Protein AF-A0A7C6W890-F1 (afdb_monomer)

Nearest PDB structures (foldseek):
  8xtg-assembly3_F  TM=6.678E-01  e=2.642E-01  Penicillium brevicompactum
  2r3s-assembly1_A  TM=6.016E-01  e=2.222E-01  Nostoc punctiforme PCC 73102
  1x19-assembly1_A  TM=5.169E-01  e=2.222E-01  Chlorobaculum tepidum TLS
  4qvg-assembly1_A  TM=5.969E-01  e=6.282E-01  Streptosporangium sibiricum
  1lnw-assembly3_F  TM=4.738E-01  e=2.494E-01  Pseudomonas aeruginosa

Mean predicted aligned error: 15.16 Å

Radius of gyration: 30.51 Å; Cα contacts (8 Å, |Δi|>4): 84; chains: 1; bounding box: 53×61×90 Å

Foldseek 3Di:
DDDPDDPPPDPPDDDDDDPPCVPPLNVVLCVVVNVLLVVVLVLLQSVLLPPLQSADDLVCLCVSCVVSVHHSVVNVVSQVSCCVSQCWHADPRHIHHPVSNVRSVVVVVVVVVVVVVVVVVVVVVVVVPDDDDDDDDDDDDDDDDDDDDDDDDDDDDDDPDDDDDDDDDDD

Sequence (171 aa):
MNTVSALNRERFYFSHDYGSRNDPKILELRSEYGLKGLGLYWCIVETLAEARDGYINPKLLGGISVGFGISKSRLQEYINFMITIELLREDENGYYSERMMKHKKLRRKLSEAGRRGAENRWKDREIDYETDYETDYEVSDEVDIEVVGVANGVANGVANGVANGVANGEA

Structure (mmCIF, N/CA/C/O backbone):
data_AF-A0A7C6W890-F1
#
_entry.id   AF-A0A7C6W890-F1
#
loop_
_atom_site.group_PDB
_atom_site.id
_atom_site.type_symbol
_atom_site.label_atom_id
_atom_site.label_alt_id
_atom_site.label_comp_id
_atom_site.label_asym_id
_atom_site.label_entity_id
_atom_site.label_seq_id
_atom_site.pdbx_PDB_ins_code
_atom_site.Cartn_x
_atom_site.Cartn_y
_atom_site.Cartn_z
_atom_site.occupancy
_atom_site.B_iso_or_equiv
_atom_site.auth_seq_id
_atom_site.auth_comp_id
_atom_site.auth_asym_id
_atom_site.auth_atom_id
_atom_site.pdbx_PDB_model_num
ATOM 1 N N . MET A 1 1 ? -1.225 13.229 -39.734 1.00 35.53 1 MET A N 1
ATOM 2 C CA . MET A 1 1 ? -2.065 12.160 -39.150 1.00 35.53 1 MET A CA 1
ATOM 3 C C . MET A 1 1 ? -1.359 11.666 -37.901 1.00 35.53 1 MET A C 1
ATOM 5 O O . MET A 1 1 ? -0.226 11.221 -38.012 1.00 35.53 1 MET A O 1
ATOM 9 N N . ASN A 1 2 ? -1.968 11.853 -36.728 1.00 38.88 2 ASN A N 1
ATOM 10 C CA . ASN A 1 2 ? -1.394 11.431 -35.450 1.00 38.88 2 ASN A CA 1
ATOM 11 C C . ASN A 1 2 ? -1.257 9.910 -35.441 1.00 38.88 2 ASN A C 1
ATOM 13 O O . ASN A 1 2 ? -2.248 9.197 -35.597 1.00 38.88 2 ASN A O 1
ATOM 17 N N . THR A 1 3 ? -0.031 9.424 -35.278 1.00 43.16 3 THR A N 1
ATOM 18 C CA . THR A 1 3 ? 0.222 8.015 -35.017 1.00 43.16 3 THR A CA 1
ATOM 19 C C . THR A 1 3 ? -0.438 7.674 -33.689 1.00 43.16 3 THR A C 1
ATOM 21 O O . THR A 1 3 ? -0.184 8.300 -32.660 1.00 43.16 3 THR A O 1
ATOM 24 N N . VAL A 1 4 ? -1.357 6.712 -33.728 1.00 49.88 4 VAL A N 1
ATOM 25 C CA . VAL A 1 4 ? -1.913 6.084 -32.534 1.00 49.88 4 VAL A CA 1
ATOM 26 C C . VAL A 1 4 ? -0.744 5.557 -31.708 1.00 49.88 4 VAL A C 1
ATOM 28 O O . VAL A 1 4 ? -0.109 4.564 -32.058 1.00 49.88 4 VAL A O 1
ATOM 31 N N . SER A 1 5 ? -0.423 6.308 -30.652 1.00 49.00 5 SER A N 1
ATOM 32 C CA . SER A 1 5 ? 0.508 5.945 -29.592 1.00 49.00 5 SER A CA 1
ATOM 33 C C . SER A 1 5 ? 0.270 4.486 -29.234 1.00 49.00 5 SER A C 1
ATOM 35 O O . SER A 1 5 ? -0.853 4.113 -28.884 1.00 49.00 5 SER A O 1
ATOM 37 N N . ALA A 1 6 ? 1.302 3.657 -29.391 1.00 52.34 6 ALA A N 1
ATOM 38 C CA . ALA A 1 6 ? 1.273 2.272 -28.964 1.00 52.34 6 ALA A CA 1
ATOM 39 C C . ALA A 1 6 ? 0.784 2.249 -27.513 1.00 52.34 6 ALA A C 1
ATOM 41 O O . ALA A 1 6 ? 1.498 2.698 -26.618 1.00 52.34 6 ALA A O 1
ATOM 42 N N . LEU A 1 7 ? -0.449 1.779 -27.296 1.00 46.34 7 LEU A N 1
ATOM 43 C CA . LEU A 1 7 ? -1.002 1.569 -25.965 1.00 46.34 7 LEU A CA 1
ATOM 44 C C . LEU A 1 7 ? 0.020 0.738 -25.197 1.00 46.34 7 LEU A C 1
ATOM 46 O O . LEU A 1 7 ? 0.267 -0.426 -25.522 1.00 46.34 7 LEU A O 1
ATOM 50 N N . ASN A 1 8 ? 0.678 1.404 -24.253 1.00 54.72 8 ASN A N 1
ATOM 51 C CA . ASN A 1 8 ? 1.719 0.869 -23.404 1.00 54.72 8 ASN A CA 1
ATOM 52 C C . ASN A 1 8 ? 1.157 -0.387 -22.730 1.00 54.72 8 ASN A C 1
ATOM 54 O O . ASN A 1 8 ? 0.362 -0.297 -21.796 1.00 54.72 8 ASN A O 1
ATOM 58 N N . ARG A 1 9 ? 1.501 -1.569 -23.256 1.00 52.88 9 ARG A N 1
ATOM 59 C CA . ARG A 1 9 ? 1.147 -2.855 -22.652 1.00 52.88 9 ARG A CA 1
ATOM 60 C C . ARG A 1 9 ? 2.056 -3.054 -21.453 1.00 52.88 9 ARG A C 1
ATOM 62 O O . ARG A 1 9 ? 2.991 -3.855 -21.491 1.00 52.88 9 ARG A O 1
ATOM 69 N N . GLU A 1 10 ? 1.811 -2.280 -20.404 1.00 60.66 10 GLU A N 1
ATOM 70 C CA . GLU A 1 10 ? 2.442 -2.525 -19.124 1.00 60.66 10 GLU A CA 1
ATOM 71 C C . GLU A 1 10 ? 2.050 -3.933 -18.693 1.00 60.66 10 GLU A C 1
ATOM 73 O O . GLU A 1 10 ? 0.879 -4.272 -18.537 1.00 60.66 10 GLU A O 1
ATOM 78 N N . ARG A 1 11 ? 3.046 -4.811 -18.574 1.00 61.78 11 ARG A N 1
ATOM 79 C CA . ARG A 1 11 ? 2.823 -6.144 -18.029 1.00 61.78 11 ARG A CA 1
ATOM 80 C C . ARG A 1 11 ? 2.408 -5.986 -16.566 1.00 61.78 11 ARG A C 1
ATOM 82 O O . ARG A 1 11 ? 3.251 -5.622 -15.734 1.00 61.78 11 ARG A O 1
ATOM 89 N N . PHE A 1 12 ? 1.138 -6.286 -16.287 1.00 68.19 12 PHE A N 1
ATOM 90 C CA . PHE A 1 12 ? 0.516 -6.366 -14.961 1.00 68.19 12 PHE A CA 1
ATOM 91 C C . PHE A 1 12 ? 1.063 -7.566 -14.171 1.00 68.19 12 PHE A C 1
ATOM 93 O O . PHE A 1 12 ? 0.359 -8.525 -13.880 1.00 68.19 12 PHE A O 1
ATOM 100 N N . TYR A 1 13 ? 2.366 -7.558 -13.890 1.00 7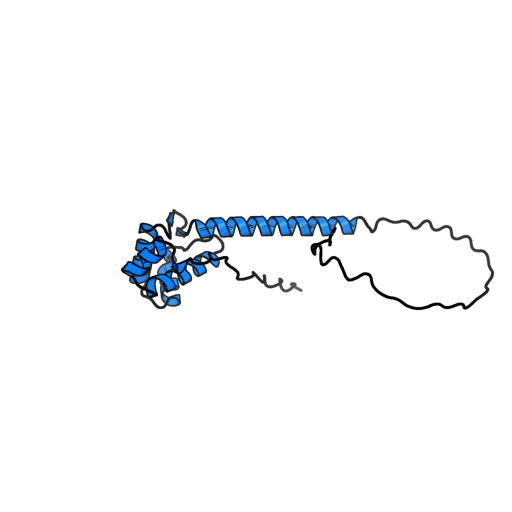7.50 13 TYR A N 1
ATOM 101 C CA . TYR A 1 13 ? 3.020 -8.570 -13.068 1.00 77.50 13 TYR A CA 1
ATOM 102 C C . TYR A 1 13 ? 3.712 -7.910 -11.882 1.00 77.50 13 TYR A C 1
ATOM 104 O O . TYR A 1 13 ? 4.663 -7.136 -12.052 1.00 77.50 13 TYR A O 1
ATOM 112 N N . PHE A 1 14 ? 3.244 -8.269 -10.689 1.00 75.06 14 PHE A N 1
ATOM 113 C CA . PHE A 1 14 ? 3.833 -7.916 -9.408 1.00 75.06 14 PHE A CA 1
ATOM 114 C C . PHE A 1 14 ? 4.330 -9.192 -8.724 1.00 75.06 14 PHE A C 1
ATOM 116 O O . PHE A 1 14 ? 3.566 -10.125 -8.493 1.00 75.06 14 PHE A O 1
ATOM 123 N N . SER A 1 15 ? 5.626 -9.249 -8.411 1.00 77.81 15 SER A N 1
ATOM 124 C CA . SER A 1 15 ? 6.209 -10.424 -7.758 1.00 77.81 15 SER A CA 1
ATOM 125 C C . SER A 1 15 ? 5.792 -10.470 -6.288 1.00 77.81 15 SER A C 1
ATOM 127 O O . SER A 1 15 ? 6.202 -9.613 -5.496 1.00 77.81 15 SER A O 1
ATOM 129 N N . HIS A 1 16 ? 5.032 -11.495 -5.908 1.00 78.06 16 HIS A N 1
ATOM 130 C CA . HIS A 1 16 ? 4.752 -11.810 -4.509 1.00 78.06 16 HIS A CA 1
ATOM 131 C C . HIS A 1 16 ? 5.739 -12.858 -3.977 1.00 78.06 16 HIS A C 1
ATOM 133 O O . HIS A 1 16 ? 6.293 -13.647 -4.742 1.00 78.06 16 HIS A O 1
ATOM 139 N N . ASP A 1 17 ? 5.953 -12.889 -2.663 1.00 79.38 17 ASP A N 1
ATOM 140 C CA . ASP A 1 17 ? 6.769 -13.940 -2.050 1.00 79.38 17 ASP A CA 1
ATOM 141 C C . ASP A 1 17 ? 5.963 -15.235 -1.991 1.00 79.38 17 ASP A C 1
ATOM 143 O O . ASP A 1 17 ? 4.746 -15.222 -1.766 1.00 79.38 17 ASP A O 1
ATOM 147 N N . TYR A 1 18 ? 6.638 -16.366 -2.183 1.00 75.94 18 TYR A N 1
ATOM 148 C CA . TYR A 1 18 ? 6.053 -17.665 -1.886 1.00 75.94 18 TYR A CA 1
ATOM 149 C C . TYR A 1 18 ? 5.766 -17.731 -0.381 1.00 75.94 18 TYR A C 1
ATOM 151 O O . TYR A 1 18 ? 6.668 -17.586 0.436 1.00 75.94 18 TYR A O 1
ATOM 159 N N . GLY A 1 19 ? 4.498 -17.918 -0.008 1.00 83.62 19 GLY A N 1
ATOM 160 C CA . GLY A 1 19 ? 4.103 -18.027 1.399 1.00 83.62 19 GLY A CA 1
ATOM 161 C C . GLY A 1 19 ? 3.807 -16.705 2.110 1.00 83.62 19 GLY A C 1
ATOM 162 O O . GLY A 1 19 ? 3.708 -16.711 3.331 1.00 83.62 19 GLY A O 1
ATOM 163 N N . SER A 1 20 ? 3.574 -15.607 1.386 1.00 85.38 20 SER A N 1
ATOM 164 C CA . SER A 1 20 ? 3.139 -14.310 1.946 1.00 85.38 20 SER A CA 1
ATOM 165 C C . SER A 1 20 ? 1.975 -14.406 2.950 1.00 85.38 20 SER A C 1
ATOM 167 O O . SER A 1 20 ? 1.926 -13.657 3.918 1.00 85.38 20 SER A O 1
ATOM 169 N N . ARG A 1 21 ? 1.074 -15.389 2.797 1.00 88.62 21 ARG A N 1
ATOM 170 C CA . ARG A 1 21 ? -0.012 -15.678 3.759 1.00 88.62 21 ARG A CA 1
ATOM 171 C C . ARG A 1 21 ? 0.449 -16.076 5.174 1.00 88.62 21 ARG A C 1
ATOM 173 O O . ARG A 1 21 ? -0.380 -16.090 6.086 1.00 88.62 21 ARG A O 1
ATOM 180 N N . ASN A 1 22 ? 1.710 -16.485 5.313 1.00 93.31 22 ASN A N 1
ATOM 181 C CA . ASN A 1 22 ? 2.354 -16.916 6.555 1.00 93.31 22 ASN A CA 1
ATOM 182 C C . ASN A 1 22 ? 3.330 -15.860 7.095 1.00 93.31 22 ASN A C 1
ATOM 184 O O . ASN A 1 22 ? 4.008 -16.130 8.082 1.00 93.31 22 ASN A O 1
ATOM 188 N N . ASP A 1 23 ? 3.431 -14.691 6.456 1.00 94.25 23 ASP A N 1
ATOM 189 C CA . ASP A 1 23 ? 4.202 -13.579 7.006 1.00 94.25 23 ASP A CA 1
ATOM 190 C C . ASP A 1 23 ? 3.645 -13.203 8.397 1.00 94.25 23 ASP A C 1
ATOM 192 O O . ASP A 1 23 ? 2.421 -13.105 8.535 1.00 94.25 23 ASP A O 1
ATOM 196 N N . PRO A 1 24 ? 4.486 -12.995 9.429 1.00 96.56 24 PRO A N 1
ATOM 197 C CA . PRO A 1 24 ? 4.016 -12.702 10.784 1.00 96.56 24 PRO A CA 1
ATOM 198 C C . PRO A 1 24 ? 3.072 -11.497 10.874 1.00 96.56 24 PRO A C 1
ATOM 200 O O . PRO A 1 24 ? 2.092 -11.552 11.609 1.00 96.56 24 PRO A O 1
ATOM 203 N N . LYS A 1 25 ? 3.301 -10.440 10.085 1.00 96.62 25 LYS A N 1
ATOM 204 C CA . LYS A 1 25 ? 2.438 -9.248 10.067 1.00 96.62 25 LYS A CA 1
ATOM 205 C C . LYS A 1 25 ? 1.106 -9.551 9.387 1.00 96.62 25 LYS A C 1
ATOM 207 O O . LYS A 1 25 ? 0.060 -9.070 9.805 1.00 96.62 25 LYS A O 1
ATOM 212 N N . ILE A 1 26 ? 1.114 -10.400 8.362 1.00 96.69 26 ILE A N 1
ATOM 213 C CA . ILE A 1 26 ? -0.121 -10.887 7.735 1.00 96.69 26 ILE A CA 1
ATOM 214 C C . ILE A 1 26 ? -0.893 -11.823 8.670 1.00 96.69 26 ILE A C 1
ATOM 216 O O . ILE A 1 26 ? -2.123 -11.793 8.678 1.00 96.69 26 ILE A O 1
ATOM 220 N N . LEU A 1 27 ? -0.209 -12.646 9.464 1.00 97.56 27 LEU A N 1
ATOM 221 C CA . LEU A 1 27 ? -0.850 -13.462 10.495 1.00 97.56 27 LEU A CA 1
ATOM 222 C C . LEU A 1 27 ? -1.479 -12.587 11.585 1.00 97.56 27 LEU A C 1
ATOM 224 O O . LEU A 1 27 ? -2.611 -12.865 11.966 1.00 97.56 27 LEU A O 1
ATOM 228 N N . GLU A 1 28 ? -0.818 -11.502 11.990 1.00 98.31 28 GLU A N 1
ATOM 229 C CA . GLU A 1 28 ? -1.366 -10.515 12.932 1.00 98.31 28 GLU A CA 1
ATOM 230 C C . GLU A 1 28 ? -2.577 -9.767 12.350 1.00 98.31 28 GLU A C 1
ATOM 232 O O . GLU A 1 28 ? -3.606 -9.606 12.992 1.00 98.31 28 GLU A O 1
ATOM 237 N N . LEU A 1 29 ? -2.541 -9.396 11.069 1.00 98.19 29 LEU A N 1
ATOM 238 C CA . LEU A 1 29 ? -3.718 -8.849 10.385 1.00 98.19 29 LEU A CA 1
ATOM 239 C C . LEU A 1 29 ? -4.897 -9.834 10.369 1.00 98.19 29 LEU A C 1
ATOM 241 O O . LEU A 1 29 ? -6.063 -9.442 10.459 1.00 98.19 29 LEU A O 1
ATOM 245 N N . ARG A 1 30 ? -4.600 -11.126 10.222 1.00 97.25 30 ARG A N 1
ATOM 246 C CA . ARG A 1 30 ? -5.606 -12.189 10.195 1.00 97.25 30 ARG A CA 1
ATOM 247 C C . ARG A 1 30 ? -6.107 -12.566 11.586 1.00 97.25 30 ARG A C 1
ATOM 249 O O . ARG A 1 30 ? -7.220 -13.082 11.653 1.00 97.25 30 ARG A O 1
ATOM 256 N N . SER A 1 31 ? -5.338 -12.349 12.652 1.00 97.81 31 SER A N 1
ATOM 257 C CA . SER A 1 31 ? -5.816 -12.581 14.018 1.00 97.81 31 SER A CA 1
ATOM 258 C C . SER A 1 31 ? -6.945 -11.603 14.357 1.00 97.81 31 SER A C 1
ATOM 260 O O . SER A 1 31 ? -7.962 -12.028 14.897 1.00 97.81 31 SER A O 1
ATOM 262 N N . GLU A 1 32 ? -6.824 -10.348 13.915 1.00 97.94 32 GLU A N 1
ATOM 263 C CA . GLU A 1 32 ? -7.827 -9.302 14.139 1.00 97.94 32 GLU A CA 1
ATOM 264 C C . GLU A 1 32 ? -9.006 -9.375 13.149 1.00 97.94 32 GLU A C 1
ATOM 266 O O . GLU A 1 32 ? -10.173 -9.286 13.531 1.00 97.94 32 GLU A O 1
ATOM 271 N N . TYR A 1 33 ? -8.735 -9.568 11.852 1.00 97.44 33 TYR A N 1
ATOM 272 C CA . TYR A 1 33 ? -9.760 -9.417 10.805 1.00 97.44 33 TYR A CA 1
ATOM 273 C C . TYR A 1 33 ? -10.037 -10.676 9.972 1.00 97.44 33 TYR A C 1
ATOM 275 O O . TYR A 1 33 ? -10.790 -10.635 8.988 1.00 97.44 33 TYR A O 1
ATOM 283 N N . GLY A 1 34 ? -9.428 -11.808 10.318 1.00 96.81 34 GLY A N 1
ATOM 284 C CA . GLY A 1 34 ? -9.572 -13.062 9.584 1.00 96.81 34 GLY A CA 1
ATOM 285 C C . GLY A 1 34 ? -9.128 -12.962 8.120 1.00 96.81 34 GLY A C 1
ATOM 286 O O . GLY A 1 34 ? -8.255 -12.178 7.743 1.00 96.81 34 GLY A O 1
ATOM 287 N N . LEU A 1 35 ? -9.754 -13.760 7.250 1.00 96.31 35 LEU A N 1
ATOM 288 C CA . LEU A 1 35 ? -9.444 -13.761 5.812 1.00 96.31 35 LEU A CA 1
ATOM 289 C C . LEU A 1 35 ? -9.849 -12.464 5.098 1.00 96.31 35 LEU A C 1
ATOM 291 O O . LEU A 1 35 ? -9.290 -12.159 4.047 1.00 96.31 35 LEU A O 1
ATOM 295 N N . LYS A 1 36 ? -10.774 -11.681 5.668 1.00 96.19 36 LYS A N 1
ATOM 296 C CA . LYS A 1 36 ? -11.152 -10.373 5.113 1.00 96.19 36 LYS A CA 1
ATOM 297 C C . LYS A 1 36 ? -9.980 -9.395 5.169 1.00 96.19 36 LYS A C 1
ATOM 299 O O . LYS A 1 36 ? -9.746 -8.698 4.189 1.00 96.19 36 LYS A O 1
ATOM 304 N N . GLY A 1 37 ? -9.211 -9.407 6.262 1.00 96.69 37 GLY A N 1
ATOM 305 C CA . GLY A 1 37 ? -7.977 -8.627 6.370 1.00 96.69 37 GLY A CA 1
ATOM 306 C 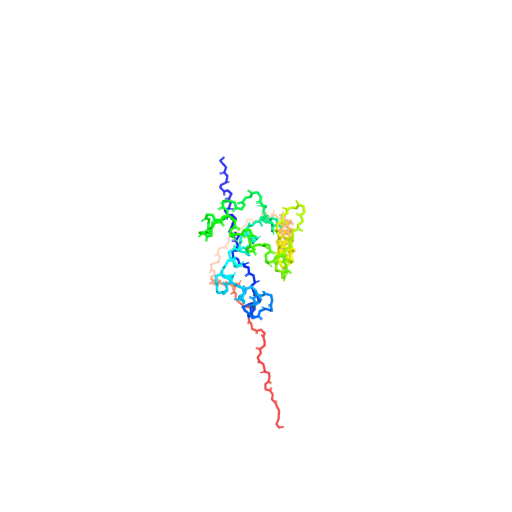C . GLY A 1 37 ? -6.969 -8.996 5.284 1.00 96.69 37 GLY A C 1
ATOM 307 O O . GLY A 1 37 ? -6.459 -8.116 4.598 1.00 96.69 37 GLY A O 1
ATOM 308 N N . LEU A 1 38 ? -6.755 -10.297 5.056 1.00 96.50 38 LEU A N 1
ATOM 309 C CA . LEU A 1 38 ? -5.868 -10.775 3.990 1.00 96.50 38 LEU A CA 1
ATOM 310 C C . LEU A 1 38 ? -6.324 -10.310 2.599 1.00 96.50 38 LEU A C 1
ATOM 312 O O . LEU A 1 38 ? -5.503 -9.831 1.825 1.00 96.50 38 LEU A O 1
ATOM 316 N N . GLY A 1 39 ? -7.614 -10.450 2.281 1.00 96.12 39 GLY A N 1
ATOM 317 C CA . GLY A 1 39 ? -8.157 -10.000 0.998 1.00 96.12 39 GLY A CA 1
ATOM 318 C C . GLY A 1 39 ? -7.981 -8.495 0.798 1.00 96.12 39 GLY A C 1
ATOM 319 O O . GLY A 1 39 ? -7.469 -8.065 -0.230 1.00 96.12 39 GLY A O 1
ATOM 320 N N . LEU A 1 40 ? -8.316 -7.700 1.816 1.00 97.31 40 LEU A N 1
ATOM 321 C CA . LEU A 1 40 ? -8.197 -6.247 1.745 1.00 97.31 40 LEU A CA 1
ATOM 322 C C . LEU A 1 40 ? -6.741 -5.781 1.618 1.00 97.31 40 LEU A C 1
ATOM 324 O O . LEU A 1 40 ? -6.465 -4.834 0.884 1.00 97.31 40 LEU A O 1
ATOM 328 N N . TYR A 1 41 ? -5.805 -6.458 2.288 1.00 96.81 41 TYR A N 1
ATOM 329 C CA . TYR A 1 41 ? -4.377 -6.201 2.113 1.00 96.81 41 TYR A CA 1
ATOM 330 C C . TYR A 1 41 ? -3.956 -6.339 0.644 1.00 96.81 41 TYR A C 1
ATOM 332 O O . TYR A 1 41 ? -3.254 -5.469 0.133 1.00 96.81 41 TYR A O 1
ATOM 340 N N . TRP A 1 42 ? -4.422 -7.377 -0.058 1.00 95.50 42 TRP A N 1
ATOM 341 C CA . TRP A 1 42 ? -4.108 -7.549 -1.479 1.00 95.50 42 TRP A CA 1
ATOM 342 C C . TRP A 1 42 ? -4.714 -6.456 -2.354 1.00 95.50 42 TRP A C 1
ATOM 344 O O . TRP A 1 42 ? -3.993 -5.905 -3.181 1.00 95.50 42 TRP A O 1
ATOM 354 N N . CYS A 1 43 ? -5.963 -6.054 -2.106 1.00 96.69 43 CYS A N 1
ATOM 355 C CA . CYS A 1 43 ? -6.567 -4.924 -2.817 1.00 96.69 43 CYS A CA 1
ATOM 356 C C . CYS A 1 43 ? -5.756 -3.623 -2.632 1.00 96.69 43 CYS A C 1
ATOM 358 O O . CYS A 1 43 ? -5.559 -2.852 -3.574 1.00 96.69 43 CYS A O 1
ATOM 360 N N . ILE A 1 44 ? -5.231 -3.386 -1.425 1.00 97.44 44 ILE A N 1
ATOM 361 C CA . ILE A 1 44 ? -4.354 -2.242 -1.139 1.00 97.44 44 ILE A CA 1
ATOM 362 C C . ILE A 1 44 ? -3.021 -2.365 -1.889 1.00 97.44 44 ILE A C 1
ATOM 364 O O . ILE A 1 44 ? -2.574 -1.393 -2.495 1.00 97.44 44 ILE A O 1
ATOM 368 N N . VAL A 1 45 ? -2.383 -3.539 -1.882 1.00 96.00 45 VAL A N 1
ATOM 369 C CA . VAL A 1 45 ? -1.121 -3.771 -2.607 1.00 96.00 45 VAL A CA 1
ATOM 370 C C . VAL A 1 45 ? -1.291 -3.551 -4.109 1.00 96.00 45 VAL A C 1
ATOM 372 O O . VAL A 1 45 ? -0.418 -2.943 -4.725 1.00 96.00 45 VAL A O 1
ATOM 375 N N . GLU A 1 46 ? -2.400 -4.001 -4.692 1.00 94.88 46 GLU A N 1
ATOM 376 C CA . GLU A 1 46 ? -2.731 -3.767 -6.101 1.00 94.88 46 GLU A CA 1
ATOM 377 C C . GLU A 1 46 ? -2.905 -2.275 -6.388 1.00 94.88 46 GLU A C 1
ATOM 379 O O . GLU A 1 46 ? -2.257 -1.753 -7.293 1.00 94.88 46 GLU A O 1
ATOM 384 N N . THR A 1 47 ? -3.642 -1.556 -5.538 1.00 96.12 47 THR A N 1
ATOM 385 C CA . THR A 1 47 ? -3.802 -0.095 -5.658 1.00 96.12 47 THR A CA 1
ATOM 386 C C . THR A 1 47 ? -2.447 0.628 -5.613 1.00 96.12 47 THR A C 1
ATOM 388 O O . THR A 1 47 ? -2.180 1.524 -6.413 1.00 96.12 47 THR A O 1
ATOM 391 N N . LEU A 1 48 ? -1.541 0.216 -4.717 1.00 96.56 48 LEU A N 1
ATOM 392 C CA . LEU A 1 48 ? -0.173 0.745 -4.659 1.00 96.56 48 LEU A CA 1
ATOM 393 C C . LEU A 1 48 ? 0.646 0.367 -5.907 1.00 96.56 48 LEU A C 1
ATOM 395 O O . LEU A 1 48 ? 1.507 1.128 -6.348 1.00 96.56 48 LEU A O 1
ATOM 399 N N . ALA A 1 49 ? 0.424 -0.816 -6.480 1.00 93.75 49 ALA A N 1
ATOM 400 C CA . ALA A 1 49 ? 1.114 -1.251 -7.689 1.00 93.75 49 ALA A CA 1
ATOM 401 C C . ALA A 1 49 ? 0.680 -0.421 -8.906 1.00 93.75 49 ALA A C 1
ATOM 403 O O . ALA A 1 49 ? 1.540 -0.017 -9.695 1.00 93.75 49 ALA A O 1
ATOM 404 N N . GLU A 1 50 ? -0.617 -0.133 -9.014 1.00 92.00 50 GLU A N 1
ATOM 405 C CA . GLU A 1 50 ? -1.243 0.677 -10.065 1.00 92.00 50 GLU A CA 1
ATOM 406 C C . GLU A 1 50 ? -0.862 2.159 -9.972 1.00 92.00 50 GLU A C 1
ATOM 408 O O . GLU A 1 50 ? -0.647 2.814 -10.994 1.00 92.00 50 GLU A O 1
ATOM 413 N N . ALA A 1 51 ? -0.707 2.690 -8.756 1.00 93.44 51 ALA A N 1
ATOM 414 C CA . ALA A 1 51 ? -0.253 4.059 -8.545 1.00 93.44 51 ALA A CA 1
ATOM 415 C C . ALA A 1 51 ? 1.140 4.278 -9.155 1.00 93.44 51 ALA A C 1
ATOM 417 O O . ALA A 1 51 ? 2.080 3.533 -8.879 1.00 93.44 51 ALA A O 1
ATOM 418 N N . ARG A 1 52 ? 1.325 5.318 -9.976 1.00 91.06 52 ARG A N 1
ATOM 419 C CA . ARG A 1 52 ? 2.600 5.566 -10.683 1.00 91.06 52 ARG A CA 1
ATOM 420 C C . ARG A 1 52 ? 3.794 5.685 -9.727 1.00 91.06 52 ARG A C 1
ATOM 422 O O . ARG A 1 52 ? 4.866 5.149 -10.005 1.00 91.06 52 ARG A O 1
ATOM 429 N N . ASP A 1 53 ? 3.592 6.372 -8.615 1.00 93.75 53 ASP A N 1
ATOM 430 C CA . ASP A 1 53 ? 4.572 6.643 -7.560 1.00 93.75 53 ASP A CA 1
ATOM 431 C C . ASP A 1 53 ? 4.607 5.564 -6.466 1.00 93.75 53 ASP A C 1
ATOM 433 O O . ASP A 1 53 ? 5.610 5.439 -5.771 1.00 93.75 53 ASP A O 1
ATOM 437 N N . GLY A 1 54 ? 3.572 4.727 -6.369 1.00 96.06 54 GLY A N 1
ATOM 438 C CA . GLY A 1 54 ? 3.448 3.704 -5.333 1.00 96.06 54 GLY A CA 1
ATOM 439 C C . GLY A 1 54 ? 2.775 4.171 -4.057 1.00 96.06 54 GLY A C 1
ATOM 440 O O . GLY A 1 54 ? 2.946 3.505 -3.038 1.00 96.06 54 GLY A O 1
ATOM 441 N N . TYR A 1 55 ? 2.036 5.277 -4.114 1.00 98.31 55 TYR A N 1
ATOM 442 C CA . TYR A 1 55 ? 1.349 5.857 -2.972 1.00 98.31 55 TYR A CA 1
ATOM 443 C C . TYR A 1 55 ? -0.171 5.789 -3.123 1.00 98.31 55 TYR A C 1
ATOM 445 O O . TYR A 1 55 ? -0.726 5.908 -4.215 1.00 98.31 55 TYR A O 1
ATOM 453 N N . ILE A 1 56 ? -0.858 5.648 -1.992 1.00 98.31 56 ILE A N 1
ATOM 454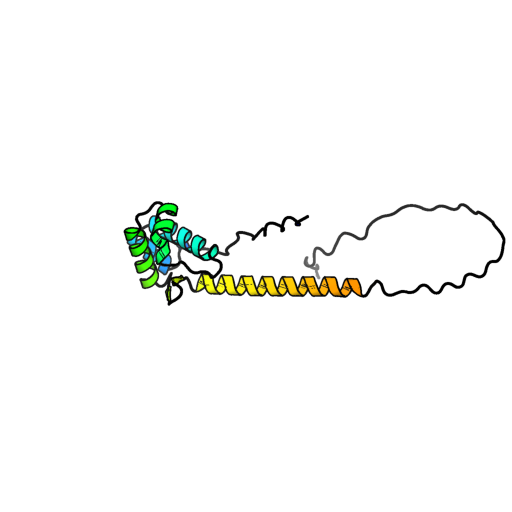 C CA . ILE A 1 56 ? -2.292 5.910 -1.877 1.00 98.31 56 ILE A CA 1
ATOM 455 C C . ILE A 1 56 ? -2.469 7.270 -1.214 1.00 98.31 56 ILE A C 1
ATOM 457 O O . ILE A 1 56 ? -2.061 7.476 -0.072 1.00 98.31 56 ILE A O 1
ATOM 461 N N . ASN A 1 57 ? -3.144 8.183 -1.910 1.00 97.62 57 ASN A N 1
ATOM 462 C CA . ASN A 1 57 ? -3.506 9.482 -1.357 1.00 97.62 57 ASN A CA 1
ATOM 463 C C . ASN A 1 57 ? -4.663 9.329 -0.342 1.00 97.62 57 ASN A C 1
ATOM 465 O O . ASN A 1 57 ? -5.766 8.940 -0.751 1.00 97.62 57 ASN A O 1
ATOM 469 N N . PRO A 1 58 ? -4.485 9.705 0.942 1.00 97.12 58 PRO A N 1
ATOM 470 C CA . PRO A 1 58 ? -5.525 9.579 1.969 1.00 97.12 58 PRO A CA 1
ATOM 471 C C . PRO A 1 58 ? -6.840 10.297 1.619 1.00 97.12 58 PRO A C 1
ATOM 473 O O . PRO A 1 58 ? -7.930 9.867 2.007 1.00 97.12 58 PRO A O 1
ATOM 476 N N . LYS A 1 59 ? -6.778 11.373 0.821 1.00 97.06 59 LYS A N 1
ATOM 477 C CA . LYS A 1 59 ? -7.965 12.128 0.380 1.00 97.06 59 LYS A CA 1
ATOM 478 C C . LYS A 1 59 ? -8.871 11.312 -0.546 1.00 97.06 59 LYS A C 1
ATOM 480 O O . LYS A 1 59 ? -10.069 11.581 -0.611 1.00 97.06 59 LYS A O 1
ATOM 485 N N . LEU A 1 60 ? -8.327 10.303 -1.228 1.00 97.00 60 LEU A N 1
ATOM 486 C CA . LEU A 1 60 ? -9.047 9.475 -2.198 1.00 97.00 60 LEU A CA 1
ATOM 487 C C . LEU A 1 60 ? -9.658 8.205 -1.590 1.00 97.00 60 LEU A C 1
ATOM 489 O O . LEU A 1 60 ? -10.343 7.465 -2.298 1.00 97.00 60 LEU A O 1
ATOM 493 N N . LEU A 1 61 ? -9.501 7.974 -0.280 1.00 97.00 61 LEU A N 1
ATOM 494 C CA . LEU A 1 61 ? -10.019 6.770 0.380 1.00 97.00 61 LEU A CA 1
ATOM 495 C C . LEU A 1 61 ? -11.527 6.558 0.207 1.00 97.00 61 LEU A C 1
ATOM 497 O O . LEU A 1 61 ? -11.972 5.418 0.221 1.00 97.00 61 LEU A O 1
ATOM 501 N N . GLY A 1 62 ? -12.314 7.622 0.015 1.00 96.88 62 GLY A N 1
ATOM 502 C CA . GLY A 1 62 ? -13.751 7.485 -0.251 1.00 96.88 62 GLY A CA 1
ATOM 503 C C . GLY A 1 62 ? -14.061 6.792 -1.583 1.00 96.88 62 GLY A C 1
ATOM 504 O O . GLY A 1 62 ? -14.978 5.982 -1.649 1.00 96.88 62 GLY A O 1
ATOM 505 N N . GLY A 1 63 ? -13.283 7.068 -2.634 1.00 97.19 63 GLY A N 1
ATOM 506 C CA . GLY A 1 63 ? -13.431 6.378 -3.919 1.00 97.19 63 GLY A CA 1
ATOM 507 C C . GLY A 1 63 ? -12.905 4.945 -3.848 1.00 97.19 63 GLY A C 1
ATOM 508 O O . GLY A 1 63 ? -13.573 4.012 -4.285 1.00 97.19 63 GLY A O 1
ATOM 509 N N . ILE A 1 64 ? -11.747 4.763 -3.208 1.00 97.44 64 ILE A N 1
ATOM 510 C CA . ILE A 1 64 ? -11.127 3.444 -3.019 1.00 97.44 64 ILE A CA 1
ATOM 511 C C . ILE A 1 64 ? -12.052 2.515 -2.221 1.00 97.44 64 ILE A C 1
ATOM 513 O O . ILE A 1 64 ? -12.228 1.355 -2.585 1.00 97.44 64 ILE A O 1
ATOM 517 N N . SER A 1 65 ? -12.719 3.026 -1.181 1.00 97.56 65 SER A N 1
ATOM 518 C CA . SER A 1 65 ? -13.633 2.222 -0.366 1.00 97.56 65 SER A CA 1
ATOM 519 C C . SER A 1 65 ? -14.823 1.679 -1.164 1.00 97.56 65 SER A C 1
ATOM 521 O O . SER A 1 65 ? -15.249 0.553 -0.918 1.00 97.56 65 SER A O 1
ATOM 523 N N . VAL A 1 66 ? -15.317 2.429 -2.160 1.00 97.44 66 VAL A N 1
ATOM 524 C CA . VAL A 1 66 ? -16.362 1.946 -3.083 1.00 97.44 66 VAL A CA 1
ATOM 525 C C . VAL A 1 66 ? -15.842 0.782 -3.924 1.00 97.44 66 VAL A C 1
ATOM 527 O O . VAL A 1 66 ? -16.519 -0.238 -4.014 1.00 97.44 66 VAL A O 1
ATOM 530 N N . GLY A 1 67 ? -14.630 0.897 -4.480 1.00 95.00 67 GLY A N 1
ATOM 531 C CA . GLY A 1 67 ? -14.001 -0.177 -5.257 1.00 95.00 67 GLY A CA 1
ATOM 532 C C . GLY A 1 67 ? -13.777 -1.456 -4.444 1.00 95.00 67 GLY A C 1
ATOM 533 O O . GLY A 1 67 ? -13.951 -2.556 -4.958 1.00 95.00 67 GLY A O 1
ATOM 534 N N . PHE A 1 68 ? -13.462 -1.317 -3.156 1.00 96.50 68 PHE A N 1
ATOM 535 C CA . PHE A 1 68 ? -13.276 -2.452 -2.246 1.00 96.50 68 PHE A CA 1
ATOM 536 C C . PHE A 1 68 ? -14.586 -2.990 -1.650 1.00 96.50 68 PHE A C 1
ATOM 538 O O . PHE A 1 68 ? -14.571 -4.019 -0.975 1.00 96.50 68 PHE A O 1
ATOM 545 N N . GLY A 1 69 ? -15.715 -2.304 -1.853 1.00 96.50 69 GLY A N 1
ATOM 546 C CA . GLY A 1 69 ? -17.007 -2.700 -1.292 1.00 96.50 69 GLY A CA 1
ATOM 547 C C . GLY A 1 69 ? -17.084 -2.598 0.236 1.00 96.50 69 GLY A C 1
ATOM 548 O O . GLY A 1 69 ? -17.788 -3.386 0.867 1.00 96.50 69 GLY A O 1
ATOM 549 N N . ILE A 1 70 ? -16.365 -1.650 0.850 1.00 97.19 70 ILE A N 1
ATOM 550 C CA . ILE A 1 70 ? -16.384 -1.412 2.304 1.00 97.19 70 ILE A CA 1
ATOM 551 C C . ILE A 1 70 ? -16.625 0.066 2.626 1.00 97.19 70 ILE A C 1
ATOM 553 O O . ILE A 1 70 ? -16.458 0.938 1.777 1.00 97.19 70 ILE A O 1
ATOM 557 N N . SER A 1 71 ? -17.020 0.383 3.862 1.00 98.00 71 SER A N 1
ATOM 558 C CA . SER A 1 71 ? -17.159 1.785 4.265 1.00 98.00 71 SER A CA 1
ATOM 559 C C . SER A 1 71 ? -15.790 2.466 4.374 1.00 98.00 71 SER A C 1
ATOM 561 O O . SER A 1 71 ? -14.797 1.845 4.759 1.00 98.00 71 SER A O 1
ATOM 563 N N . LYS A 1 72 ? -15.741 3.775 4.096 1.00 97.88 72 LYS A N 1
ATOM 564 C CA . LYS A 1 72 ? -14.522 4.583 4.257 1.00 97.88 72 LYS A CA 1
ATOM 565 C C . LYS A 1 72 ? -13.960 4.505 5.681 1.00 97.88 72 LYS A C 1
ATOM 567 O O . LYS A 1 72 ? -12.751 4.388 5.844 1.00 97.88 72 LYS A O 1
ATOM 572 N N . SER A 1 73 ? -14.825 4.557 6.699 1.00 98.12 73 SER A N 1
ATOM 573 C CA . SER A 1 73 ? -14.406 4.444 8.103 1.00 98.12 73 SER A CA 1
ATOM 574 C C . SER A 1 73 ? -13.721 3.108 8.367 1.00 98.12 73 SER A C 1
ATOM 576 O O . SER A 1 73 ? -12.630 3.075 8.927 1.00 98.12 73 SER A O 1
ATOM 578 N N . ARG A 1 74 ? -14.306 2.014 7.869 1.00 97.88 74 ARG A N 1
ATOM 579 C CA . ARG A 1 74 ? -13.741 0.684 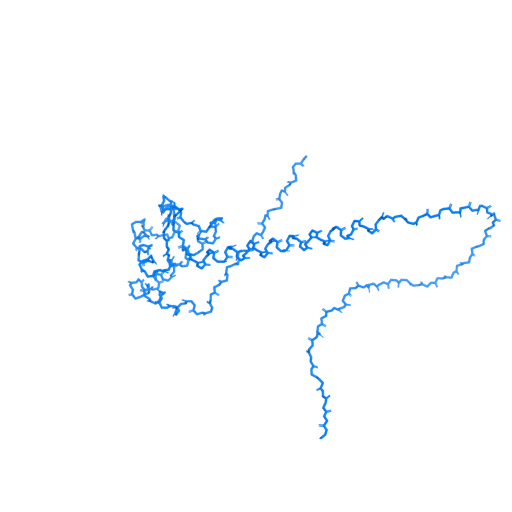8.049 1.00 97.88 74 ARG A CA 1
ATOM 580 C C . ARG A 1 74 ? -12.425 0.531 7.293 1.00 97.88 74 ARG A C 1
ATOM 582 O O . ARG A 1 74 ? -11.485 -0.015 7.852 1.00 97.88 74 ARG A O 1
ATOM 589 N N . LEU A 1 75 ? -12.323 1.045 6.064 1.00 98.31 75 LEU A N 1
ATOM 590 C CA . LEU A 1 75 ? -11.056 1.074 5.324 1.00 98.31 75 LEU A CA 1
ATOM 591 C C . LEU A 1 75 ? -9.963 1.816 6.107 1.00 98.31 75 LEU A C 1
ATOM 593 O O . LEU A 1 75 ? -8.840 1.328 6.189 1.00 98.31 75 LEU A O 1
ATOM 597 N N . GLN A 1 76 ? -10.296 2.956 6.718 1.00 98.38 76 GLN A N 1
ATOM 598 C CA . GLN A 1 76 ? -9.352 3.701 7.549 1.00 98.38 76 GLN A CA 1
ATOM 599 C C . GLN A 1 76 ? -8.888 2.883 8.764 1.00 98.38 76 GLN A C 1
ATOM 601 O O . GLN A 1 76 ? -7.698 2.874 9.055 1.00 98.38 76 GLN A O 1
ATOM 606 N N . GLU A 1 77 ? -9.788 2.165 9.444 1.00 98.31 77 GLU A N 1
ATOM 607 C CA . GLU A 1 77 ? -9.424 1.274 10.560 1.00 98.31 77 GLU A CA 1
ATOM 608 C C . GLU A 1 77 ? -8.407 0.209 10.124 1.00 98.31 77 GLU A C 1
ATOM 610 O O . GLU A 1 77 ? -7.383 0.029 10.781 1.00 98.31 77 GLU A O 1
ATOM 615 N N . TYR A 1 78 ? -8.644 -0.437 8.978 1.00 98.44 78 TYR A N 1
ATOM 616 C CA . TYR A 1 78 ? -7.710 -1.413 8.414 1.00 98.44 78 TYR A CA 1
ATOM 617 C C . TYR A 1 78 ? -6.348 -0.799 8.086 1.00 98.44 78 TYR A C 1
ATOM 619 O O . TYR A 1 78 ? -5.325 -1.387 8.426 1.00 98.44 78 TYR A O 1
ATOM 627 N N . ILE A 1 79 ? -6.321 0.370 7.436 1.00 98.50 79 ILE A N 1
ATOM 628 C CA . ILE A 1 79 ? -5.069 1.065 7.102 1.00 98.50 79 ILE A CA 1
ATOM 629 C C . ILE A 1 79 ? -4.295 1.398 8.376 1.00 98.50 79 ILE A C 1
ATOM 631 O O . ILE A 1 79 ? -3.105 1.106 8.453 1.00 98.50 79 ILE A O 1
ATOM 635 N N . ASN A 1 80 ? -4.969 1.939 9.392 1.00 98.62 80 ASN A N 1
ATOM 636 C CA . ASN A 1 80 ? -4.341 2.280 10.665 1.00 98.62 80 ASN A CA 1
ATOM 637 C C . ASN A 1 80 ? -3.719 1.041 11.322 1.00 98.62 80 ASN A C 1
ATOM 639 O O . ASN A 1 80 ? -2.563 1.086 11.733 1.00 98.62 80 ASN A O 1
ATOM 643 N N . PHE A 1 81 ? -4.439 -0.084 11.347 1.00 98.69 81 PHE A N 1
ATOM 644 C CA . PHE A 1 81 ? -3.906 -1.337 11.883 1.00 98.69 81 PHE A CA 1
ATOM 645 C C . PHE A 1 81 ? -2.711 -1.854 11.070 1.00 98.69 81 PHE A C 1
ATOM 647 O O . PHE A 1 81 ? -1.695 -2.252 11.638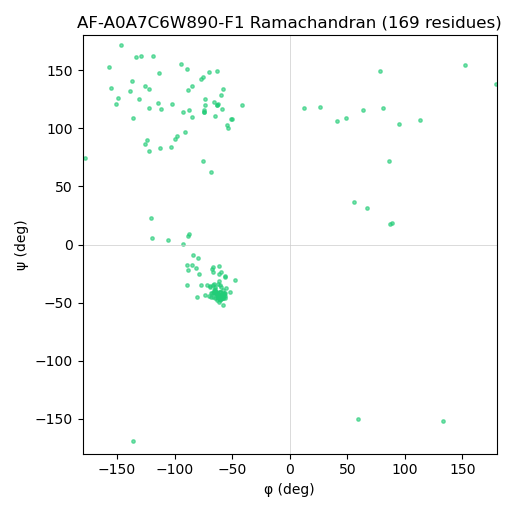 1.00 98.69 81 PHE A O 1
ATOM 654 N N . MET A 1 82 ? -2.784 -1.791 9.736 1.00 98.56 82 MET A N 1
ATOM 655 C CA . MET A 1 82 ? -1.670 -2.152 8.851 1.00 98.56 82 MET A CA 1
ATOM 656 C C . MET A 1 82 ? -0.436 -1.264 9.060 1.00 98.56 82 MET A C 1
ATOM 658 O O . MET A 1 82 ? 0.680 -1.748 8.878 1.00 98.56 82 MET A O 1
ATOM 662 N N . ILE A 1 83 ? -0.611 0.005 9.439 1.00 98.62 83 ILE A N 1
ATOM 663 C CA . ILE A 1 83 ? 0.490 0.896 9.828 1.00 98.62 83 ILE A CA 1
ATOM 664 C C . ILE A 1 83 ? 1.074 0.462 11.177 1.00 98.62 83 ILE A C 1
ATOM 666 O O . ILE A 1 83 ? 2.292 0.355 11.296 1.00 98.62 83 ILE A O 1
ATOM 670 N N . THR A 1 84 ? 0.234 0.144 12.168 1.00 98.50 84 THR A N 1
ATOM 671 C CA . THR A 1 84 ? 0.676 -0.331 13.492 1.00 98.50 84 THR A CA 1
ATOM 672 C C . THR A 1 84 ? 1.543 -1.586 13.404 1.00 98.50 84 THR A C 1
ATOM 674 O O . THR A 1 84 ? 2.578 -1.661 14.061 1.00 98.50 84 THR A O 1
ATOM 677 N N . ILE A 1 85 ? 1.162 -2.550 12.564 1.00 97.94 85 ILE A N 1
ATOM 678 C CA . ILE A 1 85 ? 1.937 -3.781 12.333 1.00 97.94 85 ILE A CA 1
ATOM 679 C C . ILE A 1 85 ? 2.987 -3.627 11.221 1.00 97.94 85 ILE A C 1
ATOM 681 O O . ILE A 1 85 ? 3.607 -4.607 10.810 1.00 97.94 85 ILE A O 1
ATOM 685 N N . GLU A 1 86 ? 3.183 -2.408 10.710 1.00 97.81 86 GLU A N 1
ATOM 686 C CA . GLU A 1 86 ? 4.172 -2.046 9.694 1.00 97.81 86 GLU A CA 1
ATOM 687 C C . GLU A 1 86 ? 4.093 -2.848 8.373 1.00 97.81 86 GLU A C 1
ATOM 689 O O . GLU A 1 86 ? 5.121 -3.192 7.769 1.00 97.81 86 GLU A O 1
ATOM 694 N N . LEU A 1 87 ? 2.886 -3.184 7.917 1.00 97.38 87 LEU A N 1
ATOM 695 C CA . LEU A 1 87 ? 2.636 -3.569 6.520 1.00 97.38 87 LEU A CA 1
ATOM 696 C C . LEU A 1 87 ? 2.601 -2.337 5.607 1.00 97.38 87 LEU A C 1
ATOM 698 O O . LEU A 1 87 ? 3.044 -2.399 4.453 1.00 97.38 87 LEU A O 1
ATOM 702 N N . LEU A 1 88 ? 2.090 -1.232 6.152 1.00 98.44 88 LEU A N 1
ATOM 703 C CA . LEU A 1 88 ? 2.054 0.088 5.537 1.00 98.44 88 LEU A CA 1
ATOM 704 C C . LEU A 1 88 ? 2.845 1.097 6.374 1.00 98.44 88 LEU A C 1
ATOM 706 O O . LEU A 1 88 ? 3.127 0.881 7.551 1.00 98.44 88 LEU A O 1
ATOM 710 N N . ARG A 1 89 ? 3.195 2.210 5.741 1.00 98.44 89 ARG A N 1
ATOM 711 C CA . ARG A 1 89 ? 3.746 3.420 6.349 1.00 98.44 89 ARG A CA 1
ATOM 712 C C . ARG A 1 89 ? 3.004 4.628 5.781 1.00 98.44 89 ARG A C 1
ATOM 714 O O . ARG A 1 89 ? 2.366 4.524 4.733 1.00 98.44 89 ARG A O 1
ATOM 721 N N . GLU A 1 90 ? 3.095 5.753 6.472 1.00 98.31 90 GLU A N 1
ATOM 722 C CA . GLU A 1 90 ? 2.549 7.036 6.035 1.00 98.31 90 GLU A CA 1
ATOM 723 C C . GLU A 1 90 ? 3.663 8.083 6.060 1.00 98.31 90 GLU A C 1
ATOM 725 O O . GLU A 1 90 ? 4.460 8.127 6.999 1.00 98.31 90 GLU A O 1
ATOM 730 N N . ASP A 1 91 ? 3.731 8.895 5.011 1.00 97.75 91 ASP A N 1
ATOM 731 C CA . ASP A 1 91 ? 4.557 10.098 4.942 1.00 97.75 91 ASP A CA 1
ATOM 732 C C . ASP A 1 91 ? 3.749 11.255 4.322 1.00 97.75 91 ASP A C 1
ATOM 734 O O . ASP A 1 91 ? 2.531 11.170 4.154 1.00 97.75 91 ASP A O 1
ATOM 738 N N . GLU A 1 92 ? 4.420 12.354 3.980 1.00 97.44 92 GLU A N 1
ATOM 739 C CA . GLU A 1 92 ? 3.798 13.533 3.365 1.00 97.44 92 GLU A CA 1
ATOM 740 C C . GLU A 1 92 ? 3.099 13.268 2.016 1.00 97.44 92 GLU A C 1
ATOM 742 O O . GLU A 1 92 ? 2.189 14.010 1.642 1.00 97.44 92 GLU A O 1
ATOM 747 N N . ASN A 1 93 ? 3.484 12.211 1.293 1.00 96.81 93 ASN A N 1
ATOM 748 C CA . ASN A 1 93 ? 2.909 11.833 0.000 1.00 96.81 93 ASN A CA 1
ATOM 749 C C . ASN A 1 93 ? 1.696 10.899 0.151 1.00 96.81 93 ASN A C 1
ATOM 751 O O . ASN A 1 93 ? 0.855 10.824 -0.750 1.00 96.81 93 ASN A O 1
ATOM 755 N N . GLY A 1 94 ? 1.577 10.207 1.288 1.00 98.06 94 GLY A N 1
ATOM 756 C CA . GLY A 1 94 ? 0.439 9.357 1.630 1.00 98.06 94 GLY A CA 1
ATOM 757 C C . GLY A 1 94 ? 0.846 7.989 2.169 1.00 98.06 94 GLY A C 1
ATOM 758 O O . GLY A 1 94 ? 1.915 7.819 2.754 1.00 98.06 94 GLY A O 1
ATOM 759 N N . TYR A 1 95 ? -0.017 6.992 1.963 1.00 98.62 95 TYR A N 1
ATOM 760 C CA . TYR A 1 95 ? 0.239 5.623 2.412 1.00 98.62 95 TYR A CA 1
ATOM 761 C C . TYR A 1 95 ? 1.081 4.853 1.403 1.00 98.62 95 TYR A C 1
ATOM 763 O O . TYR A 1 95 ? 0.795 4.874 0.206 1.00 98.62 95 TYR A O 1
ATOM 771 N N . TYR A 1 96 ? 2.065 4.104 1.889 1.00 98.50 96 TYR A N 1
ATOM 772 C CA . TYR A 1 96 ? 2.917 3.262 1.058 1.00 98.50 96 TYR A CA 1
ATOM 773 C C . TYR A 1 96 ? 3.355 1.984 1.768 1.00 98.50 96 TYR A C 1
ATOM 775 O O . TYR A 1 96 ? 3.163 1.803 2.967 1.00 98.50 96 TYR A O 1
ATOM 783 N N . SER A 1 97 ? 3.988 1.086 1.012 1.00 97.06 97 SER A N 1
ATOM 784 C CA . SER A 1 97 ? 4.699 -0.072 1.551 1.00 97.06 97 SER A CA 1
ATOM 785 C C . SER A 1 97 ? 6.158 -0.042 1.106 1.00 97.06 97 SER A C 1
ATOM 787 O O . SER A 1 97 ? 6.453 0.108 -0.081 1.00 97.06 97 SER A O 1
ATOM 789 N N . GLU A 1 98 ? 7.082 -0.270 2.038 1.00 95.75 98 GLU A N 1
ATOM 790 C CA . GLU A 1 98 ? 8.524 -0.387 1.768 1.00 95.75 98 GLU A CA 1
ATOM 791 C C . GLU A 1 98 ? 8.837 -1.391 0.655 1.00 95.75 98 GLU A C 1
ATOM 793 O O . GLU A 1 98 ? 9.672 -1.170 -0.228 1.00 95.75 98 GLU A O 1
ATOM 798 N N . ARG A 1 99 ? 8.122 -2.519 0.668 1.00 92.38 99 ARG A N 1
ATOM 799 C CA . ARG A 1 99 ? 8.250 -3.554 -0.355 1.00 92.38 99 ARG A CA 1
ATOM 800 C C . ARG A 1 99 ? 7.864 -3.017 -1.732 1.00 92.38 99 ARG A C 1
ATOM 802 O O . ARG A 1 99 ? 8.574 -3.279 -2.705 1.00 92.38 99 ARG A O 1
ATOM 809 N N . MET A 1 100 ? 6.764 -2.269 -1.818 1.00 94.88 100 MET A N 1
ATOM 810 C CA . MET A 1 100 ? 6.306 -1.687 -3.079 1.00 94.88 100 MET A CA 1
ATOM 811 C C . MET A 1 100 ? 7.323 -0.682 -3.624 1.00 94.88 100 MET A C 1
ATOM 813 O O . MET A 1 100 ? 7.657 -0.722 -4.809 1.00 94.88 100 MET A O 1
ATOM 817 N N . MET A 1 101 ? 7.895 0.154 -2.757 1.00 95.75 101 MET A N 1
ATOM 818 C CA . MET A 1 101 ? 8.923 1.119 -3.155 1.00 95.75 101 MET A CA 1
ATOM 819 C C . MET A 1 101 ? 10.162 0.432 -3.729 1.00 95.75 101 MET A C 1
ATOM 821 O O . MET A 1 101 ? 10.648 0.799 -4.806 1.00 95.75 101 MET A O 1
ATOM 825 N N . LYS A 1 102 ? 10.632 -0.637 -3.076 1.00 94.12 102 LYS A N 1
ATOM 826 C CA . LYS A 1 102 ? 11.723 -1.478 -3.595 1.00 94.12 102 LYS A CA 1
ATOM 827 C C . LYS A 1 102 ? 11.365 -2.093 -4.950 1.00 94.12 102 LYS A C 1
ATOM 829 O O . LYS A 1 102 ? 12.188 -2.056 -5.868 1.00 94.12 102 LYS A O 1
ATOM 834 N N . HIS A 1 103 ? 10.142 -2.601 -5.102 1.00 91.88 103 HIS A N 1
ATOM 835 C CA . HIS A 1 103 ? 9.664 -3.179 -6.358 1.00 91.88 103 HIS A CA 1
ATOM 836 C C . HIS A 1 103 ? 9.658 -2.156 -7.503 1.00 91.88 103 HIS A C 1
ATOM 838 O O . HIS A 1 103 ? 10.231 -2.419 -8.563 1.00 91.88 103 HIS A O 1
ATOM 844 N N . LYS A 1 104 ? 9.081 -0.965 -7.296 1.00 91.75 104 LYS A N 1
ATOM 845 C CA . LYS A 1 104 ? 9.044 0.096 -8.317 1.00 91.75 104 LYS A CA 1
ATOM 846 C C . LYS A 1 104 ? 10.441 0.588 -8.684 1.00 91.75 104 LYS A C 1
ATOM 848 O O . LYS A 1 104 ? 10.740 0.756 -9.868 1.00 91.75 104 LYS A O 1
ATOM 853 N N . LYS A 1 105 ? 11.335 0.741 -7.700 1.00 94.06 105 LYS A N 1
ATOM 854 C CA . LYS A 1 105 ? 12.744 1.089 -7.943 1.00 94.06 105 LYS A CA 1
ATOM 855 C C . LYS A 1 105 ? 13.445 0.038 -8.810 1.00 94.06 105 LYS A C 1
ATOM 857 O O . LYS A 1 105 ? 14.133 0.400 -9.765 1.00 94.06 105 LYS A O 1
ATOM 862 N N . LEU A 1 106 ? 13.248 -1.248 -8.515 1.00 92.69 106 LEU A N 1
ATOM 863 C CA . LEU A 1 106 ? 13.809 -2.346 -9.306 1.00 92.69 106 LEU A CA 1
ATOM 864 C C . LEU A 1 106 ? 13.256 -2.352 -10.738 1.00 92.69 106 LEU A C 1
ATOM 866 O O . LEU A 1 106 ? 14.031 -2.418 -11.689 1.00 92.69 106 LEU A O 1
ATOM 870 N N . ARG A 1 107 ? 11.933 -2.229 -10.899 1.00 90.06 107 ARG A N 1
ATOM 871 C CA . ARG A 1 107 ? 11.265 -2.154 -12.209 1.00 90.06 107 ARG A CA 1
ATOM 872 C C . ARG A 1 107 ? 11.821 -1.018 -13.063 1.00 90.06 107 ARG A C 1
ATOM 874 O O . ARG A 1 107 ? 12.136 -1.243 -14.228 1.00 90.06 107 ARG A O 1
ATOM 881 N N . ARG A 1 108 ? 11.993 0.171 -12.479 1.00 91.69 108 ARG A N 1
ATOM 882 C CA . ARG A 1 108 ? 12.585 1.323 -13.169 1.00 91.69 108 ARG A CA 1
ATOM 883 C C . ARG A 1 108 ? 14.012 1.026 -13.633 1.00 91.69 108 ARG A C 1
ATOM 885 O O . ARG A 1 108 ? 14.300 1.194 -14.813 1.00 91.69 108 ARG A O 1
ATOM 892 N N . LYS A 1 109 ? 14.858 0.478 -12.754 1.00 94.69 109 LYS A N 1
ATOM 893 C CA . LYS A 1 109 ? 16.241 0.099 -13.093 1.00 94.69 109 LYS A CA 1
ATOM 894 C C . LYS A 1 109 ? 16.303 -0.906 -14.250 1.00 94.69 109 LYS A C 1
ATOM 896 O O . LYS A 1 109 ? 17.119 -0.756 -15.156 1.00 94.69 109 LYS A O 1
ATOM 901 N N . LEU A 1 110 ? 15.447 -1.929 -14.230 1.00 92.31 110 LEU A N 1
ATOM 902 C CA . LEU A 1 110 ? 15.379 -2.930 -15.299 1.00 92.31 110 LEU A CA 1
ATOM 903 C C . LEU A 1 110 ? 14.891 -2.319 -16.618 1.00 92.31 110 LEU A C 1
ATOM 905 O O . LEU A 1 110 ? 15.450 -2.616 -17.671 1.00 92.31 110 LEU A O 1
ATOM 909 N N . SER A 1 111 ? 13.893 -1.436 -16.560 1.00 90.56 111 SER A N 1
ATOM 910 C CA . SER A 1 111 ? 13.383 -0.726 -17.735 1.00 90.56 111 SER A CA 1
ATOM 911 C C . SER A 1 111 ? 14.452 0.165 -18.370 1.00 90.56 111 SER A C 1
ATOM 913 O O . SER A 1 111 ? 14.630 0.144 -19.585 1.00 90.56 111 SER A O 1
ATOM 915 N N . GLU A 1 112 ? 15.193 0.924 -17.563 1.00 94.75 112 GLU A N 1
ATOM 916 C CA . GLU A 1 112 ? 16.292 1.777 -18.028 1.00 94.75 112 GLU A CA 1
ATOM 917 C C . GLU A 1 112 ? 17.428 0.956 -18.647 1.00 94.75 112 GLU A C 1
ATOM 919 O O . GLU A 1 112 ? 17.939 1.308 -19.711 1.00 94.75 112 GLU A O 1
ATOM 924 N N . ALA A 1 113 ? 17.795 -0.167 -18.022 1.00 94.38 113 ALA A N 1
ATOM 925 C CA . ALA A 1 113 ? 18.786 -1.087 -18.569 1.00 94.38 113 ALA A CA 1
ATOM 926 C C . ALA A 1 113 ? 18.333 -1.680 -19.914 1.00 94.38 113 ALA A C 1
ATOM 928 O O . ALA A 1 113 ? 19.125 -1.723 -20.855 1.00 94.38 113 ALA A O 1
ATOM 929 N N . GLY A 1 114 ? 17.059 -2.074 -20.022 1.00 93.06 114 GLY A N 1
ATOM 930 C CA . GLY A 1 114 ? 16.462 -2.569 -21.262 1.00 93.06 114 GLY A CA 1
ATOM 931 C C . GLY A 1 114 ? 16.447 -1.517 -22.371 1.00 93.06 114 GLY A C 1
ATOM 932 O O . GLY A 1 114 ? 16.836 -1.821 -23.498 1.00 93.06 114 GLY A O 1
ATOM 933 N N . ARG A 1 115 ? 16.080 -0.269 -22.042 1.00 94.12 115 ARG A N 1
ATOM 934 C CA . ARG A 1 115 ? 16.135 0.869 -22.972 1.00 94.12 115 ARG A CA 1
ATOM 935 C C . ARG A 1 115 ? 17.554 1.078 -23.497 1.00 94.12 115 ARG A C 1
ATOM 937 O O . ARG A 1 115 ? 17.754 1.073 -24.704 1.00 94.12 115 ARG A O 1
ATOM 944 N N . ARG A 1 116 ? 18.542 1.170 -22.602 1.00 94.31 116 ARG A N 1
ATOM 945 C CA . ARG A 1 116 ? 19.951 1.365 -22.976 1.00 94.31 116 ARG A CA 1
ATOM 946 C C . ARG A 1 116 ? 20.484 0.225 -23.851 1.00 94.31 116 ARG A C 1
ATOM 948 O O . ARG A 1 116 ? 21.182 0.468 -24.826 1.00 94.31 116 ARG A O 1
ATOM 955 N N . GLY A 1 117 ? 20.132 -1.022 -23.534 1.00 93.31 117 GLY A N 1
ATOM 956 C CA . GLY A 1 117 ? 20.504 -2.173 -24.359 1.00 93.31 117 GLY A CA 1
ATOM 957 C C . GLY A 1 117 ? 19.843 -2.167 -25.743 1.00 93.31 117 GLY A C 1
ATOM 958 O O . GLY A 1 117 ? 20.449 -2.603 -26.718 1.00 93.31 117 GLY A O 1
ATOM 959 N N . ALA A 1 118 ? 18.607 -1.674 -25.860 1.00 92.62 118 ALA A N 1
ATOM 960 C CA . ALA A 1 118 ? 17.956 -1.486 -27.155 1.00 92.62 118 ALA A CA 1
ATOM 961 C C . ALA A 1 118 ? 18.628 -0.373 -27.970 1.00 92.62 118 ALA A C 1
ATOM 963 O O . ALA A 1 118 ? 18.927 -0.599 -29.135 1.00 92.62 118 ALA A O 1
ATOM 964 N N . GLU A 1 119 ? 18.926 0.768 -27.346 1.00 93.56 119 GLU A N 1
ATOM 965 C CA . GLU A 1 119 ? 19.613 1.897 -27.984 1.00 93.56 119 GLU A CA 1
ATOM 966 C C . GLU A 1 119 ? 20.977 1.494 -28.550 1.00 93.56 119 GLU A C 1
ATOM 968 O O . GLU A 1 119 ? 21.254 1.784 -29.710 1.00 93.56 119 GLU A O 1
ATOM 973 N N . ASN A 1 120 ? 21.793 0.763 -27.783 1.00 92.38 120 ASN A N 1
ATOM 974 C CA . ASN A 1 120 ? 23.095 0.287 -28.259 1.00 92.38 120 ASN A CA 1
ATOM 975 C C . ASN A 1 120 ? 22.954 -0.613 -29.498 1.00 92.38 120 ASN A C 1
ATOM 977 O O . ASN A 1 120 ? 23.606 -0.374 -30.506 1.00 92.38 120 ASN A O 1
ATOM 981 N 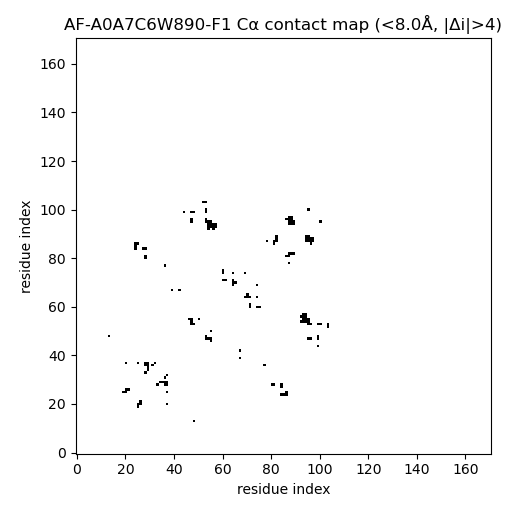N . ARG A 1 121 ? 22.013 -1.570 -29.481 1.00 89.75 121 ARG A N 1
ATOM 982 C CA . ARG A 1 121 ? 21.752 -2.455 -30.634 1.00 89.75 121 ARG A CA 1
ATOM 983 C C . ARG A 1 121 ? 21.299 -1.719 -31.894 1.00 89.75 121 ARG A C 1
ATOM 985 O O . ARG A 1 121 ? 21.366 -2.287 -32.977 1.00 89.75 121 ARG A O 1
ATOM 992 N N . TRP A 1 122 ? 20.704 -0.538 -31.753 1.00 88.50 122 TRP A N 1
ATOM 993 C CA . TRP A 1 122 ? 20.179 0.216 -32.891 1.00 88.50 122 TRP A CA 1
ATOM 994 C C . TRP A 1 122 ? 21.246 1.142 -33.468 1.00 88.50 122 TRP A C 1
ATOM 996 O O . TRP A 1 122 ? 21.311 1.258 -34.684 1.00 88.50 122 TRP A O 1
ATOM 1006 N N . LYS A 1 123 ? 22.116 1.705 -32.619 1.00 81.81 123 LYS A N 1
ATOM 1007 C CA . LYS A 1 123 ? 23.290 2.478 -33.046 1.00 81.81 123 LYS A CA 1
ATOM 1008 C C . LYS A 1 123 ? 24.296 1.627 -33.820 1.00 81.81 123 LYS A C 1
ATOM 1010 O O . LYS A 1 123 ? 24.757 2.056 -34.867 1.00 81.81 123 LYS A O 1
ATOM 1015 N N . ASP A 1 124 ? 24.554 0.399 -33.371 1.00 68.81 124 ASP A N 1
ATOM 1016 C CA . ASP A 1 124 ? 25.504 -0.497 -34.050 1.00 68.81 124 ASP A CA 1
ATOM 1017 C C . ASP A 1 124 ? 25.025 -0.930 -35.451 1.00 68.81 124 ASP A C 1
ATOM 1019 O O . ASP A 1 124 ? 25.836 -1.328 -36.276 1.00 68.81 124 ASP A O 1
ATOM 1023 N N . ARG A 1 125 ? 23.720 -0.823 -35.753 1.00 59.66 125 ARG A N 1
ATOM 1024 C CA . ARG A 1 125 ? 23.168 -1.111 -37.092 1.00 59.66 125 ARG A CA 1
ATOM 1025 C C . ARG A 1 125 ? 23.246 0.059 -38.069 1.00 59.66 125 ARG A C 1
ATOM 1027 O O . ARG A 1 125 ? 23.073 -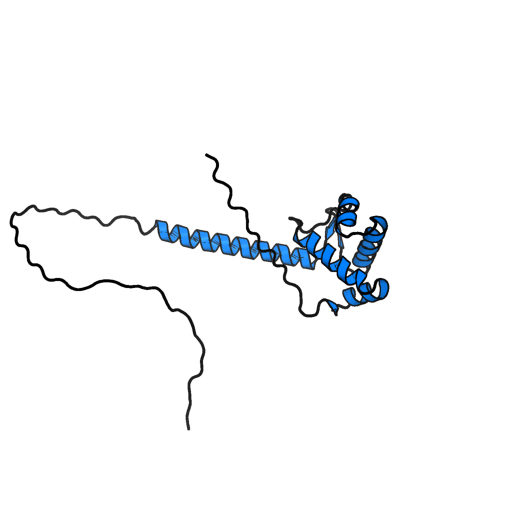0.155 -39.261 1.00 59.66 125 ARG A O 1
ATOM 1034 N N . GLU A 1 126 ? 23.441 1.279 -37.583 1.00 57.38 126 GLU A N 1
ATOM 1035 C CA . GLU A 1 126 ? 23.537 2.469 -38.439 1.00 57.38 126 GLU A CA 1
ATOM 1036 C C . GLU A 1 126 ? 24.947 2.610 -39.044 1.00 57.38 126 GLU A C 1
ATOM 1038 O O . GLU A 1 126 ? 25.106 3.230 -40.088 1.00 57.38 126 GLU A O 1
ATOM 1043 N N . ILE A 1 127 ? 25.951 1.964 -38.434 1.00 55.88 127 ILE A N 1
ATOM 1044 C CA . ILE A 1 127 ? 27.362 1.973 -38.864 1.00 55.88 127 ILE A CA 1
ATOM 1045 C C . ILE A 1 127 ? 27.629 0.996 -40.034 1.00 55.88 127 ILE A C 1
ATOM 1047 O O . ILE A 1 127 ? 28.656 1.091 -40.691 1.00 55.88 127 ILE A O 1
ATOM 1051 N N . ASP A 1 128 ? 26.690 0.103 -40.364 1.00 54.41 128 ASP A N 1
ATOM 1052 C CA . ASP A 1 128 ? 26.865 -0.938 -41.400 1.00 54.41 128 ASP A CA 1
ATOM 1053 C C . ASP A 1 128 ? 26.488 -0.475 -42.831 1.00 54.41 128 ASP A C 1
ATOM 1055 O O . ASP A 1 128 ? 26.404 -1.285 -43.752 1.00 54.41 128 ASP A O 1
ATOM 1059 N N . TYR A 1 129 ? 26.228 0.826 -43.031 1.00 53.34 129 TYR A N 1
ATOM 1060 C CA . TYR A 1 129 ? 25.778 1.409 -44.309 1.00 53.34 129 TYR A CA 1
ATOM 1061 C C . TYR A 1 129 ? 26.716 2.488 -44.881 1.00 53.34 129 TYR A C 1
ATOM 1063 O O . TYR A 1 129 ? 26.278 3.303 -45.693 1.00 53.34 129 TYR A O 1
ATOM 1071 N N . GLU A 1 130 ? 27.997 2.507 -44.505 1.00 49.16 130 GLU A N 1
ATOM 1072 C CA . GLU A 1 130 ? 28.984 3.429 -45.089 1.00 49.16 130 GLU A CA 1
ATOM 1073 C C . GLU A 1 130 ? 29.895 2.710 -46.112 1.00 49.16 130 GLU A C 1
ATOM 1075 O O . GLU A 1 130 ? 30.974 2.232 -45.801 1.00 49.16 130 GLU A O 1
ATOM 1080 N N . THR A 1 131 ? 29.357 2.617 -47.336 1.00 44.19 131 THR A N 1
ATOM 1081 C CA . THR A 1 131 ? 29.974 2.684 -48.684 1.00 44.19 131 THR A CA 1
ATOM 1082 C C . THR A 1 131 ? 31.318 1.991 -48.986 1.00 44.19 131 THR A C 1
ATOM 1084 O O . THR A 1 131 ? 32.363 2.588 -48.777 1.00 44.19 131 THR A O 1
ATOM 1087 N N . ASP A 1 132 ? 31.262 0.872 -49.725 1.00 45.00 132 ASP A N 1
ATOM 1088 C CA . ASP A 1 132 ? 32.297 0.466 -50.696 1.00 45.00 132 ASP A CA 1
ATOM 1089 C C . ASP A 1 132 ? 31.627 0.258 -52.069 1.00 45.00 132 ASP A C 1
ATOM 1091 O O . ASP A 1 132 ? 31.135 -0.823 -52.393 1.00 45.00 132 ASP A O 1
ATOM 1095 N N . TYR A 1 133 ? 31.566 1.317 -52.877 1.00 52.75 133 TYR A N 1
ATOM 1096 C CA . TYR A 1 133 ? 31.351 1.203 -54.322 1.00 52.75 133 TYR A CA 1
ATOM 1097 C C . TYR A 1 133 ? 32.490 1.951 -55.020 1.00 52.75 133 TYR A C 1
ATOM 1099 O O . TYR A 1 133 ? 32.353 3.130 -55.342 1.00 52.75 133 TYR A O 1
ATOM 1107 N N . GLU A 1 134 ? 33.619 1.279 -55.248 1.00 51.44 134 GLU A N 1
ATOM 1108 C CA . GLU A 1 134 ? 34.524 1.676 -56.331 1.00 51.44 134 GLU A CA 1
ATOM 1109 C C . GLU A 1 134 ? 33.888 1.234 -57.654 1.00 51.44 134 GLU A C 1
ATOM 1111 O O . GLU A 1 134 ? 33.676 0.047 -57.905 1.00 51.44 134 GLU A O 1
ATOM 1116 N N . THR A 1 135 ? 33.510 2.203 -58.488 1.00 42.97 135 THR A N 1
ATOM 1117 C CA . THR A 1 135 ? 33.024 1.960 -59.847 1.00 42.97 135 THR A CA 1
ATOM 1118 C C . THR A 1 135 ? 34.166 2.161 -60.835 1.00 42.97 135 THR A C 1
ATOM 1120 O O . THR A 1 135 ? 34.351 3.274 -61.325 1.00 42.97 135 THR A O 1
ATOM 1123 N N . ASP A 1 136 ? 34.868 1.087 -61.184 1.00 41.69 136 ASP A N 1
ATOM 1124 C CA . ASP A 1 136 ? 35.694 1.050 -62.393 1.00 41.69 136 ASP A CA 1
ATOM 1125 C C . ASP A 1 136 ? 34.917 0.311 -63.489 1.00 41.69 136 ASP A C 1
ATOM 1127 O O . ASP A 1 136 ? 34.938 -0.913 -63.602 1.00 41.69 136 ASP A O 1
ATOM 1131 N N . TYR A 1 137 ? 34.152 1.076 -64.272 1.00 41.97 137 TYR A N 1
ATOM 1132 C CA . TYR A 1 137 ? 33.519 0.594 -65.500 1.00 41.97 137 TYR A CA 1
ATOM 1133 C C . TYR A 1 137 ? 34.473 0.862 -66.673 1.00 41.97 137 TYR A C 1
ATOM 1135 O O . TYR A 1 137 ? 34.483 1.961 -67.227 1.00 41.97 137 TYR A O 1
ATOM 1143 N N . GLU A 1 138 ? 35.254 -0.141 -67.078 1.00 45.66 138 GLU A N 1
ATOM 1144 C CA . GLU A 1 138 ? 35.788 -0.187 -68.442 1.00 45.66 138 GLU A CA 1
ATOM 1145 C C . GLU A 1 138 ? 34.768 -0.892 -69.340 1.00 45.66 138 GLU A C 1
ATOM 1147 O O . GLU A 1 138 ? 34.441 -2.065 -69.162 1.00 45.66 138 GLU A O 1
ATOM 1152 N N . VAL A 1 139 ? 34.230 -0.147 -70.307 1.00 45.38 139 VAL A N 1
ATOM 1153 C CA . VAL A 1 139 ? 33.406 -0.705 -71.380 1.00 45.38 139 VAL A CA 1
ATOM 1154 C C . VAL A 1 139 ? 34.341 -1.417 -72.352 1.00 45.38 139 VAL A C 1
ATOM 1156 O O . VAL A 1 139 ? 35.129 -0.766 -73.036 1.00 45.38 139 VAL A O 1
ATOM 1159 N N . SER A 1 140 ? 34.229 -2.740 -72.446 1.00 35.78 140 SER A N 1
ATOM 1160 C CA . SER A 1 140 ? 34.660 -3.472 -73.635 1.00 35.78 140 SER A CA 1
ATOM 1161 C C . SER A 1 140 ? 33.551 -4.423 -74.066 1.00 35.78 140 SER A C 1
ATOM 1163 O O . SER A 1 140 ? 32.996 -5.175 -73.264 1.00 35.78 140 SER A O 1
ATOM 1165 N N . ASP A 1 141 ? 33.168 -4.276 -75.329 1.00 46.12 141 ASP A N 1
ATOM 1166 C CA . ASP A 1 141 ? 32.152 -5.064 -76.007 1.00 46.12 141 ASP A CA 1
ATOM 1167 C C . ASP A 1 141 ? 32.615 -6.522 -76.136 1.00 46.12 141 ASP A C 1
ATOM 1169 O O . ASP A 1 141 ? 33.660 -6.768 -76.727 1.00 46.12 141 ASP A O 1
ATOM 1173 N N . GLU A 1 142 ? 31.841 -7.474 -75.608 1.00 39.53 142 GLU A N 1
ATOM 1174 C CA . GLU A 1 142 ? 31.361 -8.669 -76.325 1.00 39.53 142 GLU A CA 1
ATOM 1175 C C . GLU A 1 142 ? 30.517 -9.566 -75.400 1.00 39.53 142 GLU A C 1
ATOM 1177 O O . GLU A 1 142 ? 30.789 -9.749 -74.214 1.00 39.53 142 GLU A O 1
ATOM 1182 N N . VAL A 1 143 ? 29.422 -10.073 -75.965 1.00 43.50 143 VAL A N 1
ATOM 1183 C CA . VAL A 1 143 ? 28.424 -10.937 -75.331 1.00 43.50 143 VAL A CA 1
ATOM 1184 C C . VAL A 1 143 ? 28.863 -12.385 -75.492 1.00 43.50 143 VAL A C 1
ATOM 1186 O O . VAL A 1 143 ? 29.104 -12.788 -76.620 1.00 43.50 143 VAL A O 1
ATOM 1189 N N . ASP A 1 144 ? 28.815 -13.179 -74.421 1.00 33.44 144 ASP A N 1
ATOM 1190 C CA . ASP A 1 144 ? 28.470 -14.598 -74.533 1.00 33.44 144 ASP A CA 1
ATOM 1191 C C . ASP A 1 144 ? 27.750 -15.093 -73.270 1.00 33.44 144 ASP A C 1
ATOM 1193 O O . ASP A 1 144 ? 28.181 -14.899 -72.133 1.00 33.44 144 ASP A O 1
ATOM 1197 N N . ILE A 1 145 ? 26.579 -15.687 -73.497 1.00 35.16 145 ILE A N 1
ATOM 1198 C CA . ILE A 1 145 ? 25.676 -16.228 -72.483 1.00 35.16 145 ILE A CA 1
ATOM 1199 C C . ILE A 1 145 ? 26.016 -17.707 -72.298 1.00 35.16 145 ILE A C 1
ATOM 1201 O O . ILE A 1 145 ? 25.718 -18.515 -73.176 1.00 35.16 145 ILE A O 1
ATOM 1205 N N . GLU A 1 146 ? 26.525 -18.085 -71.125 1.00 35.41 146 GLU A N 1
ATOM 1206 C CA . GLU A 1 146 ? 26.501 -19.477 -70.667 1.00 35.41 146 GLU A CA 1
ATOM 1207 C C . GLU A 1 146 ? 25.557 -19.638 -69.472 1.00 35.41 146 GLU A C 1
ATOM 1209 O O . GLU A 1 146 ? 25.733 -19.070 -68.394 1.00 35.41 146 GLU A O 1
ATOM 1214 N N . VAL A 1 147 ? 24.515 -20.440 -69.688 1.00 44.88 147 VAL A N 1
ATOM 1215 C CA . VAL A 1 147 ? 23.561 -20.866 -68.667 1.00 44.88 147 VAL A CA 1
ATOM 1216 C C . VAL A 1 147 ? 24.129 -22.090 -67.955 1.00 44.88 147 VAL A C 1
ATOM 1218 O O . VAL A 1 147 ? 24.128 -23.182 -68.518 1.00 44.88 147 VAL A O 1
ATOM 1221 N N . VAL A 1 148 ? 24.529 -21.944 -66.691 1.00 37.22 148 VAL A N 1
ATOM 1222 C CA . VAL A 1 148 ? 24.730 -23.075 -65.771 1.00 37.22 148 VAL A CA 1
ATOM 1223 C C . VAL A 1 148 ? 24.114 -22.716 -64.421 1.00 37.22 148 VAL A C 1
ATOM 1225 O O . VAL A 1 148 ? 24.587 -21.831 -63.714 1.00 37.22 148 VAL A O 1
ATOM 1228 N N . GLY A 1 149 ? 23.001 -23.366 -64.082 1.00 37.84 149 GLY A N 1
ATOM 1229 C CA . GLY A 1 149 ? 22.282 -23.128 -62.831 1.00 37.84 149 GLY A CA 1
ATOM 1230 C C . GLY A 1 149 ? 22.774 -23.998 -61.680 1.00 37.84 149 GLY A C 1
ATOM 1231 O O . GLY A 1 149 ? 23.143 -25.137 -61.925 1.00 37.84 149 GLY A O 1
ATOM 1232 N N . VAL A 1 150 ? 22.660 -23.511 -60.436 1.00 37.81 150 VAL A N 1
ATOM 1233 C CA . VAL A 1 150 ? 22.452 -24.335 -59.227 1.00 37.81 150 VAL A CA 1
ATOM 1234 C C . VAL A 1 150 ? 21.676 -23.542 -58.152 1.00 37.81 150 VAL A C 1
ATOM 1236 O O . VAL A 1 150 ? 22.099 -22.486 -57.702 1.00 37.81 150 VAL A O 1
ATOM 1239 N N . ALA A 1 151 ? 20.521 -24.108 -57.790 1.00 37.00 151 ALA A N 1
ATOM 1240 C CA . ALA A 1 151 ? 19.763 -24.118 -56.528 1.00 37.00 151 ALA A CA 1
ATOM 1241 C C . ALA A 1 151 ? 19.861 -22.986 -55.467 1.00 37.00 151 ALA A C 1
ATOM 1243 O O . ALA A 1 151 ? 20.849 -22.819 -54.763 1.00 37.00 151 ALA A O 1
ATOM 1244 N N . ASN A 1 152 ? 18.696 -22.361 -55.248 1.00 36.12 152 ASN A N 1
ATOM 1245 C CA . ASN A 1 152 ? 17.997 -22.083 -53.978 1.00 36.12 152 ASN A CA 1
ATOM 1246 C C . ASN A 1 152 ? 18.734 -22.278 -52.628 1.00 36.12 152 ASN A C 1
ATOM 1248 O O . ASN A 1 152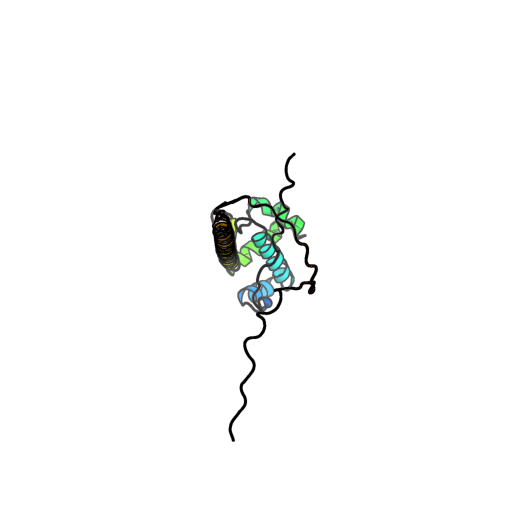 ? 18.914 -23.405 -52.183 1.00 36.12 152 ASN A O 1
ATOM 1252 N N . GLY A 1 153 ? 18.884 -21.170 -51.891 1.00 38.09 153 GLY A N 1
ATOM 1253 C CA . GLY A 1 153 ? 18.111 -20.891 -50.667 1.00 38.09 153 GLY A CA 1
ATOM 1254 C C . GLY A 1 153 ? 18.468 -21.574 -49.332 1.00 38.09 153 GLY A C 1
ATOM 1255 O O . GLY A 1 153 ? 18.776 -22.753 -49.260 1.00 38.09 153 GLY A O 1
ATOM 1256 N N . VAL A 1 154 ? 18.177 -20.811 -48.265 1.00 37.53 154 VAL A N 1
ATOM 1257 C CA . VAL A 1 154 ? 17.728 -21.224 -46.913 1.00 37.53 154 VAL A CA 1
ATOM 1258 C C . VAL A 1 154 ? 18.707 -20.979 -45.743 1.00 37.53 154 VAL A C 1
ATOM 1260 O O . VAL A 1 154 ? 19.662 -21.705 -45.513 1.00 37.53 154 VAL A O 1
ATOM 1263 N N . ALA A 1 155 ? 18.311 -19.967 -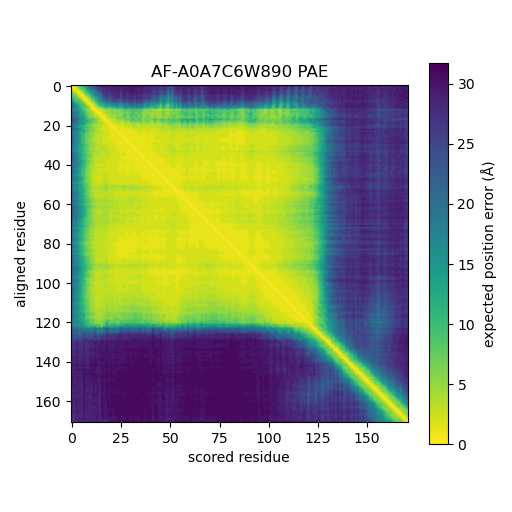44.958 1.00 37.84 155 ALA A N 1
ATOM 1264 C CA . ALA A 1 155 ? 18.277 -19.867 -43.493 1.00 37.84 155 ALA A CA 1
ATOM 1265 C C . ALA A 1 155 ? 19.568 -19.923 -42.659 1.00 37.84 155 ALA A C 1
ATOM 1267 O O . ALA A 1 155 ? 20.134 -20.978 -42.417 1.00 37.84 155 ALA A O 1
ATOM 1268 N N . ASN A 1 156 ? 19.851 -18.798 -41.991 1.00 37.28 156 ASN A N 1
ATOM 1269 C CA . ASN A 1 156 ? 20.451 -18.804 -40.656 1.00 37.28 156 ASN A CA 1
ATOM 1270 C C . ASN A 1 156 ? 19.436 -18.275 -39.637 1.00 37.28 156 ASN A C 1
ATOM 1272 O O . ASN A 1 156 ? 19.409 -17.103 -39.267 1.00 37.28 156 ASN A O 1
ATOM 1276 N N . GLY A 1 157 ? 18.568 -19.181 -39.202 1.00 38.41 157 GLY A N 1
ATOM 1277 C CA . GLY A 1 157 ? 17.825 -19.088 -37.958 1.00 38.41 157 GLY A CA 1
ATOM 1278 C C . GLY A 1 157 ? 17.860 -20.469 -37.314 1.00 38.41 157 GLY A C 1
ATOM 1279 O O . GLY A 1 157 ? 17.693 -21.453 -38.028 1.00 38.41 157 GLY A O 1
ATOM 1280 N N . VAL A 1 158 ? 18.009 -20.515 -35.983 1.00 36.16 158 VAL A N 1
ATOM 1281 C CA . VAL A 1 158 ? 18.084 -21.727 -35.133 1.00 36.16 158 VAL A CA 1
ATOM 1282 C C . VAL A 1 158 ? 19.507 -22.336 -35.146 1.00 36.16 158 VAL A C 1
ATOM 1284 O O . VAL A 1 158 ? 20.002 -22.701 -36.193 1.00 36.16 158 VAL A O 1
ATOM 1287 N N . ALA A 1 159 ? 20.291 -22.446 -34.070 1.00 37.56 159 ALA A N 1
ATOM 1288 C CA . ALA A 1 159 ? 19.997 -22.571 -32.650 1.00 37.56 159 ALA A CA 1
ATOM 1289 C C . ALA A 1 159 ? 21.177 -22.059 -31.798 1.00 37.56 159 ALA A C 1
ATOM 1291 O O . ALA A 1 159 ? 22.316 -22.455 -32.010 1.00 37.56 159 ALA A O 1
ATOM 1292 N N . ASN A 1 160 ? 20.892 -21.271 -30.761 1.00 38.50 160 ASN A N 1
ATOM 1293 C CA . ASN A 1 160 ? 21.703 -21.265 -29.543 1.00 38.50 160 ASN A CA 1
ATOM 1294 C C . ASN A 1 160 ? 20.757 -21.615 -28.394 1.00 38.50 160 ASN A C 1
ATOM 1296 O O . ASN A 1 160 ? 20.183 -20.756 -27.726 1.00 38.50 160 ASN A O 1
ATOM 1300 N N . GLY A 1 161 ? 20.516 -22.915 -28.265 1.00 35.41 161 GLY A N 1
ATOM 1301 C CA . GLY A 1 161 ? 19.754 -23.529 -27.195 1.00 35.41 161 GLY A CA 1
ATOM 1302 C C . GLY A 1 161 ? 20.471 -24.802 -26.775 1.00 35.41 161 GLY A C 1
ATOM 1303 O O . GLY A 1 161 ? 20.809 -25.621 -27.620 1.00 35.41 161 GLY A O 1
ATOM 1304 N N . VAL A 1 162 ? 20.630 -24.950 -25.462 1.00 40.03 162 VAL A N 1
ATOM 1305 C CA . VAL A 1 162 ? 21.154 -26.120 -24.739 1.00 40.03 162 VAL A CA 1
ATOM 1306 C C . VAL A 1 162 ? 22.680 -26.184 -24.591 1.00 40.03 162 VAL A C 1
ATOM 1308 O O . VAL A 1 162 ? 23.363 -27.054 -25.119 1.00 40.03 162 VAL A O 1
ATOM 1311 N N . ALA A 1 163 ? 23.203 -25.298 -23.741 1.00 40.25 163 ALA A N 1
ATOM 1312 C CA . ALA A 1 163 ? 24.272 -25.692 -22.831 1.00 40.25 163 ALA A CA 1
ATOM 1313 C C . ALA A 1 163 ? 23.672 -26.501 -21.662 1.00 40.25 163 ALA A C 1
ATOM 1315 O O . ALA A 1 163 ? 22.610 -26.142 -21.150 1.00 40.25 163 ALA A O 1
ATOM 1316 N N . ASN A 1 164 ? 24.421 -27.520 -21.229 1.00 36.44 164 ASN A N 1
ATOM 1317 C CA . ASN A 1 164 ? 24.269 -28.405 -20.061 1.00 36.44 164 ASN A CA 1
ATOM 1318 C C . ASN A 1 164 ? 23.557 -29.751 -20.272 1.00 36.44 164 ASN A C 1
ATOM 1320 O O . ASN A 1 164 ? 22.334 -29.854 -20.253 1.00 36.44 164 ASN A O 1
ATOM 1324 N N . GLY A 1 165 ? 24.383 -30.803 -20.324 1.00 33.66 165 GLY A N 1
ATOM 1325 C CA . GLY A 1 165 ? 23.977 -32.200 -20.211 1.00 33.66 165 GLY A CA 1
ATOM 1326 C C . GLY A 1 165 ? 25.165 -33.167 -20.267 1.00 33.66 165 GLY A C 1
ATOM 1327 O O . GLY A 1 165 ? 25.366 -33.799 -21.289 1.00 33.66 165 GLY A O 1
ATOM 1328 N N . VAL A 1 166 ? 25.937 -33.230 -19.174 1.00 40.06 166 VAL A N 1
ATOM 1329 C CA . VAL A 1 166 ? 26.677 -34.402 -18.643 1.00 40.06 166 VAL A CA 1
ATOM 1330 C C . VAL A 1 166 ? 27.546 -35.224 -19.619 1.00 40.06 166 VAL A C 1
ATOM 1332 O O . VAL A 1 166 ? 27.054 -36.031 -20.401 1.00 40.06 166 VAL A O 1
ATOM 1335 N N . ALA A 1 167 ? 28.870 -35.112 -19.466 1.00 41.19 167 ALA A N 1
ATOM 1336 C CA . ALA A 1 167 ? 29.826 -36.090 -19.979 1.00 41.19 167 ALA A CA 1
ATOM 1337 C C . ALA A 1 167 ? 29.792 -37.380 -19.130 1.00 41.19 167 ALA A C 1
ATOM 1339 O O . ALA A 1 167 ? 29.983 -37.330 -17.915 1.00 41.19 167 ALA A O 1
ATOM 1340 N N . ASN A 1 168 ? 29.573 -38.524 -19.786 1.00 37.22 168 ASN A N 1
ATOM 1341 C CA . ASN A 1 168 ? 30.102 -39.834 -19.370 1.00 37.22 168 ASN A CA 1
ATOM 1342 C C . ASN A 1 168 ? 31.641 -39.750 -19.450 1.00 37.22 168 ASN A C 1
ATOM 1344 O O . ASN A 1 168 ? 32.141 -39.039 -20.314 1.00 37.22 168 ASN A O 1
ATOM 1348 N N . GLY A 1 169 ? 32.488 -40.410 -18.673 1.00 34.97 169 GLY A N 1
ATOM 1349 C CA . GLY A 1 169 ? 32.431 -41.590 -17.818 1.00 34.97 169 GLY A CA 1
ATOM 1350 C C . GLY A 1 169 ? 33.868 -42.140 -17.822 1.00 34.97 169 GLY A C 1
ATOM 1351 O O . GLY A 1 169 ? 34.590 -41.878 -18.777 1.00 34.97 169 GLY A O 1
ATOM 1352 N N . GLU A 1 170 ? 34.305 -42.865 -16.799 1.00 37.47 170 GLU A N 1
ATOM 1353 C CA . GLU A 1 170 ? 35.486 -43.735 -16.889 1.00 37.47 170 GLU A CA 1
ATOM 1354 C C . GLU A 1 170 ? 35.403 -44.819 -15.806 1.00 37.47 170 GLU A C 1
ATOM 1356 O O . GLU A 1 170 ? 34.675 -44.665 -14.824 1.00 37.47 170 GLU A O 1
ATOM 1361 N N . ALA A 1 171 ? 36.045 -45.942 -16.119 1.00 38.97 171 ALA A N 1
ATOM 1362 C CA . ALA A 1 171 ? 35.817 -47.304 -15.643 1.00 38.97 171 ALA A CA 1
ATOM 1363 C C . ALA A 1 171 ? 36.105 -47.584 -14.159 1.00 38.97 171 ALA A C 1
ATOM 1365 O O . ALA A 1 171 ? 36.916 -46.858 -13.545 1.00 38.97 171 ALA A O 1
#

Solvent-accessible surface area (backbone atoms only — not comparable to full-atom values): 11167 Å² total; per-residue (Å²): 132,85,75,80,71,76,76,78,78,71,74,93,74,81,93,73,66,91,63,55,82,68,35,70,55,49,43,54,42,29,73,79,48,38,70,60,36,55,52,51,51,50,56,50,51,50,52,25,66,70,28,95,87,30,43,43,51,72,89,48,39,63,62,53,17,59,78,71,73,48,54,46,69,57,50,48,52,52,52,53,51,33,37,75,60,61,66,31,46,76,57,99,76,25,38,32,33,73,66,52,52,54,49,54,53,50,51,50,53,53,51,53,51,50,50,52,56,50,51,54,63,53,55,66,60,66,68,77,73,78,80,91,78,87,81,83,82,79,92,72,95,80,89,83,90,79,93,79,88,83,82,84,88,84,83,96,71,91,83,97,78,82,86,89,82,80,86,84,85,83,133

pLDDT: mean 76.83, std 25.03, range [33.44, 98.69]

Secondary structure (DSSP, 8-state):
---------------PPTTGGG-HHHHHHHHHHHHHHHHHHHHHHHHHHHSSSS-B-GGGHHHHHHHHTS-HHHHHHHHHHHHHTTSSEEETTEEE-HHHHHHHHHHHHHHHHHHHHHHHHHHTTTGGGS-----------------------------------------